Protein AF-A0ABD3VWU7-F1 (afdb_monomer_lite)

InterPro domains:
  IPR018276 DET1- and DDB1-associated protein 1 domain [PF10172] (18-81)
  IPR033575 DET1- and DDB1-associated protein 1-like [PTHR31879] (17-107)

Organism: Sinanodonta woodiana (NCBI:txid1069815)

pLDDT: mean 72.06, std 20.26, range [37.53, 97.38]

Radius of gyration: 34.21 Å; chains: 1; bounding box: 73×76×70 Å

Secondary structure (DSSP, 8-state):
-------------SSSSGGGS----S-GGGGTT--SSSS-TTS-----PPP---S----S-------S-HHHHHHHHHHHHHHHHHH-TTS------------PPPPPPP-----

Sequence (115 aa):
MMQMYSNRHQTLKGVRADFLKELPSYNETNFTRFHADSGNGKTNMKRPAVYISTKDYPEQQIITTEKTNILLRYLHQQWDRKNSCKRDSTRASLESCEGTSPQKMPRLSQEDDNS

Structure (mmCIF, N/CA/C/O backbone):
data_AF-A0ABD3VWU7-F1
#
_entry.id   AF-A0ABD3VWU7-F1
#
loop_
_atom_site.group_PDB
_atom_site.id
_atom_site.type_symbol
_atom_site.label_atom_id
_atom_site.label_alt_id
_atom_site.label_comp_id
_atom_site.label_asym_id
_atom_site.label_entity_id
_atom_site.label_seq_id
_atom_site.pdbx_PDB_ins_code
_atom_site.Cartn_x
_atom_site.Cartn_y
_atom_site.Cartn_z
_atom_site.occupancy
_atom_site.B_iso_or_equiv
_atom_site.auth_seq_id
_atom_site.auth_comp_id
_atom_site.auth_asym_id
_atom_site.auth_atom_id
_atom_site.pdbx_PDB_model_num
ATOM 1 N N . MET A 1 1 ? 20.543 -63.557 -44.041 1.00 44.16 1 MET A N 1
ATOM 2 C CA . MET A 1 1 ? 20.626 -62.083 -43.967 1.00 44.16 1 MET A CA 1
ATOM 3 C C . MET A 1 1 ? 19.380 -61.609 -43.228 1.00 44.16 1 MET A C 1
ATOM 5 O O . MET A 1 1 ? 18.286 -61.803 -43.737 1.00 44.16 1 MET A O 1
ATOM 9 N N . MET A 1 2 ? 19.526 -61.170 -41.976 1.00 40.16 2 MET A N 1
ATOM 10 C CA . MET A 1 2 ? 18.410 -60.901 -41.059 1.00 40.16 2 MET A CA 1
ATOM 11 C C . MET A 1 2 ? 17.957 -59.444 -41.221 1.00 40.16 2 MET A C 1
ATOM 13 O O . MET A 1 2 ? 18.763 -58.534 -41.045 1.00 40.16 2 MET A O 1
ATOM 17 N N . GLN A 1 3 ? 16.699 -59.223 -41.610 1.00 51.16 3 GLN A N 1
ATOM 18 C CA . GLN A 1 3 ? 16.102 -57.887 -41.696 1.00 51.16 3 GLN A CA 1
ATOM 19 C C . GLN A 1 3 ? 15.785 -57.393 -40.279 1.00 51.16 3 GLN A C 1
ATOM 21 O O . GLN A 1 3 ? 14.989 -58.002 -39.569 1.00 51.16 3 GLN A O 1
ATOM 26 N N . MET A 1 4 ? 16.422 -56.300 -39.860 1.00 58.00 4 MET A N 1
ATOM 27 C CA . MET A 1 4 ? 16.125 -55.634 -38.591 1.00 58.00 4 MET A CA 1
ATOM 28 C C . MET A 1 4 ? 14.988 -54.632 -38.809 1.00 58.00 4 MET A C 1
ATOM 30 O O . MET A 1 4 ? 15.145 -53.656 -39.543 1.00 58.00 4 MET A O 1
ATOM 34 N N . TYR A 1 5 ? 13.848 -54.864 -38.162 1.00 49.62 5 TYR A N 1
ATOM 35 C CA . TYR A 1 5 ? 12.754 -53.899 -38.097 1.00 49.62 5 TYR A CA 1
ATOM 36 C C . TYR A 1 5 ? 13.164 -52.708 -37.223 1.00 49.62 5 TYR A C 1
ATOM 38 O O . TYR A 1 5 ? 13.463 -52.855 -36.038 1.00 49.62 5 TYR A O 1
ATOM 46 N N . SER A 1 6 ? 13.174 -51.515 -37.817 1.00 59.72 6 SER A N 1
ATOM 47 C CA . SER A 1 6 ? 13.356 -50.245 -37.114 1.00 59.72 6 SER A CA 1
ATOM 48 C C . SER A 1 6 ? 12.014 -49.796 -36.528 1.00 59.72 6 SER A C 1
ATOM 50 O O . SER A 1 6 ? 11.127 -49.340 -37.252 1.00 59.72 6 SER A O 1
ATOM 52 N N . ASN A 1 7 ? 11.851 -49.941 -35.211 1.00 50.44 7 ASN A N 1
ATOM 53 C CA . ASN A 1 7 ? 10.712 -49.390 -34.480 1.00 50.44 7 ASN A CA 1
ATOM 54 C C . ASN A 1 7 ? 10.927 -47.889 -34.255 1.00 50.44 7 ASN A C 1
ATOM 56 O O . ASN A 1 7 ? 11.726 -47.463 -33.422 1.00 50.44 7 ASN A O 1
ATOM 60 N N . ARG A 1 8 ? 10.193 -47.076 -35.019 1.00 57.94 8 ARG A N 1
ATOM 61 C CA . ARG A 1 8 ? 10.098 -45.626 -34.829 1.00 57.94 8 ARG A CA 1
ATOM 62 C C . ARG A 1 8 ? 9.417 -45.357 -33.483 1.00 57.94 8 ARG A C 1
ATOM 64 O O . ARG A 1 8 ? 8.235 -45.648 -33.325 1.00 57.94 8 ARG A O 1
ATOM 71 N N . HIS A 1 9 ? 10.137 -44.768 -32.532 1.00 49.59 9 HIS A N 1
ATOM 72 C CA . HIS A 1 9 ? 9.541 -44.212 -31.319 1.00 49.59 9 HIS A CA 1
ATOM 73 C C . HIS A 1 9 ? 8.550 -43.099 -31.702 1.00 49.59 9 HIS A C 1
ATOM 75 O O . HIS A 1 9 ? 8.956 -41.988 -32.050 1.00 49.59 9 HIS A O 1
ATOM 81 N N . GLN A 1 10 ? 7.246 -43.380 -31.643 1.00 54.31 10 GLN A N 1
ATOM 82 C CA . GLN A 1 10 ? 6.233 -42.329 -31.598 1.00 54.31 10 GLN A CA 1
ATOM 83 C C . GLN A 1 10 ? 6.361 -41.630 -30.244 1.00 54.31 10 GLN A C 1
ATOM 85 O O . GLN A 1 10 ? 5.920 -42.130 -29.214 1.00 54.31 10 GLN A O 1
ATOM 90 N N . THR A 1 11 ? 7.026 -40.480 -30.235 1.00 57.81 11 THR A N 1
ATOM 91 C CA . THR A 1 11 ? 7.017 -39.592 -29.074 1.00 57.81 11 THR A CA 1
ATOM 92 C C . THR A 1 11 ? 5.709 -38.798 -29.094 1.00 57.81 11 THR A C 1
ATOM 94 O O . THR A 1 11 ? 5.443 -38.059 -30.040 1.00 57.81 11 THR A O 1
ATOM 97 N N . LEU A 1 12 ? 4.876 -38.956 -28.056 1.00 54.50 12 LEU A N 1
ATOM 98 C CA . LEU A 1 12 ? 3.732 -38.080 -27.775 1.00 54.50 12 LEU A CA 1
ATOM 99 C C . LEU A 1 12 ? 4.262 -36.657 -27.507 1.00 54.50 12 LEU A C 1
ATOM 101 O O . LEU A 1 12 ? 4.632 -36.325 -26.383 1.00 54.50 12 LEU A O 1
ATOM 105 N N . LYS A 1 13 ? 4.336 -35.817 -28.543 1.00 58.91 13 LYS A N 1
ATOM 106 C CA . LYS A 1 13 ? 4.850 -34.435 -28.469 1.00 58.91 13 LYS A CA 1
ATOM 107 C C . LYS A 1 13 ? 3.780 -33.349 -28.656 1.00 58.91 13 LYS A C 1
ATOM 109 O O . LYS A 1 13 ? 4.126 -32.240 -29.034 1.00 58.91 13 LYS A O 1
ATOM 114 N N . GLY A 1 14 ? 2.497 -33.635 -28.427 1.00 59.22 14 GLY A N 1
ATOM 115 C CA . GLY A 1 14 ? 1.438 -32.778 -28.988 1.00 59.22 14 GLY A CA 1
ATOM 116 C C . GLY A 1 14 ? 0.290 -32.333 -28.088 1.00 59.22 14 GLY A C 1
ATOM 117 O O . GLY A 1 14 ? -0.707 -31.902 -28.639 1.00 59.22 14 GLY A O 1
ATOM 118 N N . VAL A 1 15 ? 0.353 -32.469 -26.755 1.00 62.53 15 VAL A N 1
ATOM 119 C CA . VAL A 1 15 ? -0.799 -32.058 -25.908 1.00 62.53 15 VAL A CA 1
ATOM 120 C C . VAL A 1 15 ? -0.424 -31.315 -24.622 1.00 62.53 15 VAL A C 1
ATOM 122 O O . VAL A 1 15 ? -1.208 -30.517 -24.126 1.00 62.53 15 VAL A O 1
ATOM 125 N N . ARG A 1 16 ? 0.778 -31.523 -24.062 1.00 58.94 16 ARG A N 1
ATOM 126 C CA . ARG A 1 16 ? 1.167 -30.883 -22.784 1.00 58.94 16 ARG A CA 1
ATOM 127 C C . ARG A 1 16 ? 1.755 -29.476 -22.921 1.00 58.94 16 ARG A C 1
ATOM 129 O O . ARG A 1 16 ? 1.778 -28.750 -21.937 1.00 58.94 16 ARG A O 1
ATOM 136 N N . ALA A 1 17 ? 2.269 -29.107 -24.094 1.00 71.62 17 ALA A N 1
ATOM 137 C CA . ALA A 1 17 ? 3.031 -27.867 -24.262 1.00 71.62 17 ALA A CA 1
ATOM 138 C C . ALA A 1 17 ? 2.184 -26.682 -24.753 1.00 71.62 17 ALA A C 1
ATOM 140 O O . ALA A 1 17 ? 2.593 -25.540 -24.571 1.00 71.62 17 ALA A O 1
ATOM 141 N N . ASP A 1 18 ? 1.000 -26.928 -25.323 1.00 79.81 18 ASP A N 1
ATOM 142 C CA . ASP A 1 18 ? 0.134 -25.864 -25.844 1.00 79.81 18 ASP A CA 1
ATOM 143 C C . ASP A 1 18 ? -0.360 -24.895 -24.769 1.00 79.81 18 ASP A C 1
ATOM 145 O O . ASP A 1 18 ? -0.563 -23.722 -25.053 1.00 79.81 18 ASP A O 1
ATOM 149 N N . PHE A 1 19 ? -0.499 -25.356 -23.527 1.00 84.25 19 PHE A N 1
ATOM 150 C CA . PHE A 1 19 ? -0.844 -24.495 -22.397 1.00 84.25 19 PHE A CA 1
ATOM 151 C C . PHE A 1 19 ? 0.281 -23.505 -22.029 1.00 84.25 19 PHE A C 1
ATOM 153 O O . PHE A 1 19 ? 0.023 -22.472 -21.423 1.00 84.25 19 PHE A O 1
ATOM 160 N N . LEU A 1 20 ? 1.534 -23.791 -22.400 1.00 85.19 20 LEU A N 1
ATOM 161 C CA . LEU A 1 20 ? 2.701 -22.984 -22.021 1.00 85.19 20 LEU A CA 1
ATOM 162 C C . LEU A 1 20 ? 3.087 -21.928 -23.070 1.00 85.19 20 LEU A C 1
ATOM 164 O O . LEU A 1 20 ? 4.065 -21.211 -22.870 1.00 85.19 20 LEU A O 1
ATOM 168 N N . LYS A 1 21 ? 2.359 -21.833 -24.189 1.00 83.50 21 LYS A N 1
ATOM 169 C CA . LYS A 1 21 ? 2.729 -20.963 -25.319 1.00 83.50 21 LYS A CA 1
ATOM 170 C C . LYS A 1 21 ? 2.300 -19.498 -25.163 1.00 83.50 21 LYS A C 1
ATOM 172 O O . LYS A 1 21 ? 2.821 -18.644 -25.868 1.00 83.50 21 LYS A O 1
ATOM 177 N N . GLU A 1 22 ? 1.395 -19.203 -24.230 1.00 86.44 22 GLU A N 1
ATOM 178 C CA . GLU A 1 22 ? 0.785 -17.874 -24.037 1.00 86.44 22 GLU A CA 1
ATOM 179 C C . GLU A 1 22 ? 1.001 -17.354 -22.608 1.00 86.44 22 GLU A C 1
ATOM 181 O O . GLU A 1 22 ? 0.073 -16.925 -21.922 1.00 86.44 22 GLU A O 1
ATOM 186 N N . LEU A 1 23 ? 2.244 -17.410 -22.119 1.00 90.19 23 LEU A N 1
ATOM 187 C CA . LEU A 1 23 ? 2.573 -16.793 -20.834 1.00 90.19 23 LEU A CA 1
ATOM 188 C C . LEU A 1 23 ? 2.557 -15.256 -20.952 1.00 90.19 23 LEU A C 1
ATOM 190 O O . LEU A 1 23 ? 3.036 -14.722 -21.956 1.00 90.19 23 LEU A O 1
ATOM 194 N N . PRO A 1 24 ? 2.057 -14.525 -19.937 1.00 93.31 24 PRO A N 1
ATOM 195 C CA . PRO A 1 24 ? 2.024 -13.068 -19.968 1.00 93.31 24 PRO A CA 1
ATOM 196 C C . PRO A 1 24 ? 3.409 -12.453 -20.181 1.00 93.31 24 PRO A C 1
ATOM 198 O O . PRO A 1 24 ? 4.367 -12.774 -19.475 1.00 93.31 24 PRO A O 1
ATOM 201 N N . SER A 1 25 ? 3.485 -11.503 -21.111 1.00 92.81 25 SER A N 1
ATOM 202 C CA . SER A 1 25 ? 4.663 -10.675 -21.346 1.00 92.81 25 SER A CA 1
ATOM 203 C C . SER A 1 25 ? 4.276 -9.208 -21.211 1.00 92.81 25 SER A C 1
ATOM 205 O O . SER A 1 25 ? 3.531 -8.677 -22.029 1.00 92.81 25 SER A O 1
ATOM 207 N N . TYR A 1 26 ? 4.776 -8.542 -20.167 1.00 93.81 26 TYR A N 1
ATOM 208 C CA . TYR A 1 26 ? 4.576 -7.097 -19.997 1.00 93.81 26 TYR A CA 1
ATOM 209 C C . TYR A 1 26 ? 5.356 -6.284 -21.040 1.00 93.81 26 TYR A C 1
ATOM 211 O O . TYR A 1 26 ? 4.941 -5.193 -21.416 1.00 93.81 26 TYR A O 1
ATOM 219 N N . ASN A 1 27 ? 6.504 -6.806 -21.482 1.00 94.25 27 ASN A N 1
ATOM 220 C CA . ASN A 1 27 ? 7.339 -6.225 -22.525 1.00 94.25 27 ASN A CA 1
ATOM 221 C C . ASN A 1 27 ? 8.182 -7.338 -23.159 1.00 94.25 27 ASN A C 1
ATOM 223 O O . ASN A 1 27 ? 9.034 -7.936 -22.496 1.00 94.25 27 ASN A O 1
ATOM 227 N N . GLU A 1 28 ? 7.963 -7.575 -24.452 1.00 91.75 28 GLU A N 1
ATOM 228 C CA . GLU A 1 28 ? 8.624 -8.624 -25.235 1.00 91.75 28 GLU A CA 1
ATOM 229 C C . GLU A 1 28 ? 10.149 -8.500 -25.225 1.00 91.75 28 GLU A C 1
ATOM 231 O O . GLU A 1 28 ? 10.850 -9.503 -25.303 1.00 91.75 28 GLU A O 1
ATOM 236 N N . THR A 1 29 ? 10.686 -7.290 -25.059 1.00 94.56 29 THR A N 1
ATOM 237 C CA . THR A 1 29 ? 12.132 -7.047 -25.115 1.00 94.56 29 THR A CA 1
ATOM 238 C C . THR A 1 29 ? 12.882 -7.433 -23.836 1.00 94.56 29 THR A C 1
ATOM 240 O O . THR A 1 29 ? 14.089 -7.669 -23.920 1.00 94.56 29 THR A O 1
ATOM 243 N N . ASN A 1 30 ? 12.203 -7.564 -22.684 1.00 92.06 30 ASN A N 1
ATOM 244 C CA . ASN A 1 30 ? 12.817 -7.712 -21.351 1.00 92.06 30 ASN A CA 1
ATOM 245 C C . ASN A 1 30 ? 13.891 -8.811 -21.260 1.00 92.06 30 ASN A C 1
ATOM 247 O O . ASN A 1 30 ? 14.890 -8.638 -20.563 1.00 92.06 30 ASN A O 1
ATOM 251 N N . PHE A 1 31 ? 13.703 -9.925 -21.973 1.00 89.31 31 PHE A N 1
ATOM 252 C CA . PHE A 1 31 ? 14.595 -11.091 -21.914 1.00 89.31 31 PHE A CA 1
ATOM 253 C C . PHE A 1 31 ? 15.283 -11.418 -23.246 1.00 89.31 31 PHE A C 1
ATOM 255 O O . PHE A 1 31 ? 16.117 -12.316 -23.295 1.00 89.31 31 PHE A O 1
ATOM 262 N N . THR A 1 32 ? 15.002 -10.669 -24.317 1.00 90.94 32 THR A N 1
ATOM 263 C CA . THR A 1 32 ? 15.538 -10.944 -25.671 1.00 90.94 32 THR A CA 1
ATOM 264 C C . THR A 1 32 ? 17.061 -10.878 -25.762 1.00 90.94 32 THR A C 1
ATOM 266 O O . THR A 1 32 ? 17.661 -11.547 -26.596 1.00 90.94 32 THR A O 1
ATOM 269 N N . ARG A 1 33 ? 17.695 -10.074 -24.901 1.00 87.12 33 ARG A N 1
ATOM 270 C CA . ARG A 1 33 ? 19.151 -9.852 -24.867 1.00 87.12 33 ARG A CA 1
ATOM 271 C C . ARG A 1 33 ? 19.849 -10.565 -23.709 1.00 87.12 33 ARG A C 1
ATOM 273 O O . ARG A 1 33 ? 21.028 -10.315 -23.456 1.00 87.12 33 ARG A O 1
ATOM 280 N N . PHE A 1 34 ? 19.120 -11.377 -22.948 1.00 84.00 34 PHE A N 1
ATOM 281 C CA . PHE A 1 34 ? 19.706 -12.117 -21.842 1.00 84.00 34 PHE A CA 1
ATOM 282 C C . PHE A 1 34 ? 20.541 -13.281 -22.392 1.00 84.00 34 PHE A C 1
ATOM 284 O O . PHE A 1 34 ? 20.023 -14.157 -23.078 1.00 84.00 34 PHE A O 1
ATOM 291 N N . HIS A 1 35 ? 21.836 -13.293 -22.079 1.00 80.94 35 HIS A N 1
ATOM 292 C CA . HIS A 1 35 ? 22.761 -14.359 -22.453 1.00 80.94 35 HIS A CA 1
ATOM 293 C C . HIS A 1 35 ? 23.365 -14.953 -21.182 1.00 80.94 35 HIS A C 1
ATOM 295 O O . HIS A 1 35 ? 24.148 -14.284 -20.511 1.00 80.94 35 HIS A O 1
ATOM 301 N N . ALA A 1 36 ? 23.017 -16.201 -20.863 1.00 69.69 36 ALA A N 1
ATOM 302 C CA . ALA A 1 36 ? 23.556 -16.896 -19.692 1.00 69.69 36 ALA A CA 1
ATOM 303 C C . ALA A 1 36 ? 25.076 -17.141 -19.798 1.00 69.69 36 ALA A C 1
ATOM 305 O O . ALA A 1 36 ? 25.768 -17.136 -18.783 1.00 69.69 36 ALA A O 1
ATOM 306 N N . ASP A 1 37 ? 25.591 -17.281 -21.026 1.00 65.38 37 ASP A N 1
ATOM 307 C CA . ASP A 1 37 ? 26.979 -17.682 -21.298 1.00 65.38 37 ASP A CA 1
ATOM 308 C C . ASP A 1 37 ? 27.899 -16.520 -21.719 1.00 65.38 37 ASP A C 1
ATOM 310 O O . ASP A 1 37 ? 29.106 -16.706 -21.900 1.00 65.38 37 ASP A O 1
ATOM 314 N N . SER A 1 38 ? 27.368 -15.297 -21.853 1.00 59.34 38 SER A N 1
ATOM 315 C CA . SER A 1 38 ? 28.177 -14.113 -22.175 1.00 59.34 38 SER A CA 1
ATOM 316 C C . SER A 1 38 ? 28.948 -13.633 -20.947 1.00 59.34 38 SER A C 1
ATOM 318 O O . SER A 1 38 ? 28.534 -12.715 -20.247 1.00 59.34 38 SER A O 1
ATOM 320 N N . GLY A 1 39 ? 30.119 -14.226 -20.729 1.00 57.75 39 GLY A N 1
ATOM 321 C CA . GLY A 1 39 ? 31.199 -13.593 -19.978 1.00 57.75 39 GLY A CA 1
ATOM 322 C C . GLY A 1 39 ? 31.152 -13.788 -18.463 1.00 57.75 39 GLY A C 1
ATOM 323 O O . GLY A 1 39 ? 30.798 -12.888 -17.709 1.00 57.75 39 GLY A O 1
ATOM 324 N N . ASN A 1 40 ? 31.729 -14.916 -18.050 1.00 53.41 40 ASN A N 1
ATOM 325 C CA . ASN A 1 40 ? 32.446 -15.127 -16.792 1.00 53.41 40 ASN A CA 1
ATOM 326 C C . ASN A 1 40 ? 31.624 -15.515 -15.551 1.00 53.41 40 ASN A C 1
ATOM 328 O O . ASN A 1 40 ? 31.163 -14.670 -14.786 1.00 53.41 40 ASN A O 1
ATOM 332 N N . GLY A 1 41 ? 31.780 -16.788 -15.165 1.00 55.38 41 GLY A N 1
ATOM 333 C CA . GLY A 1 41 ? 31.815 -17.269 -13.772 1.00 55.38 41 GLY A CA 1
ATOM 334 C C . GLY A 1 41 ? 32.936 -16.652 -12.908 1.00 55.38 41 GLY A C 1
ATOM 335 O O . GLY A 1 41 ? 33.583 -17.337 -12.123 1.00 55.38 41 GLY A O 1
ATOM 336 N N . LYS A 1 42 ? 33.196 -15.351 -13.075 1.00 54.28 42 LYS A N 1
ATOM 337 C CA . LYS A 1 42 ? 34.046 -14.479 -12.251 1.00 54.28 42 LYS A CA 1
ATOM 338 C C . LYS A 1 42 ? 33.436 -13.082 -12.087 1.00 54.28 42 LYS A C 1
ATOM 340 O O . LYS A 1 42 ? 34.101 -12.185 -11.570 1.00 54.28 42 LYS A O 1
ATOM 345 N N . THR A 1 43 ? 32.181 -12.858 -12.486 1.00 55.34 43 THR A N 1
ATOM 346 C CA . THR A 1 43 ? 31.440 -11.722 -11.946 1.00 55.34 43 THR A CA 1
ATOM 347 C C . THR A 1 43 ? 31.139 -12.087 -10.504 1.00 55.34 43 THR A C 1
ATOM 349 O O . THR A 1 43 ? 30.234 -12.871 -10.225 1.00 55.34 43 THR A O 1
ATOM 352 N N . ASN A 1 44 ? 31.957 -11.574 -9.586 1.00 54.31 44 ASN A N 1
ATOM 353 C CA . ASN A 1 44 ? 31.546 -11.318 -8.215 1.00 54.31 44 ASN A CA 1
ATOM 354 C C . ASN A 1 44 ? 30.032 -11.078 -8.233 1.00 54.31 44 ASN A C 1
ATOM 356 O O . ASN A 1 44 ? 29.577 -10.180 -8.949 1.00 54.31 44 ASN A O 1
ATOM 360 N N . MET A 1 45 ? 29.282 -11.946 -7.556 1.00 57.25 45 MET A N 1
ATOM 361 C CA . MET A 1 45 ? 27.887 -11.748 -7.196 1.00 57.25 45 MET A CA 1
ATOM 362 C C . MET A 1 45 ? 27.853 -10.467 -6.363 1.00 57.25 45 MET A C 1
ATOM 364 O O . MET A 1 45 ? 27.791 -10.503 -5.135 1.00 57.25 45 MET A O 1
ATOM 368 N N . LYS A 1 46 ? 28.040 -9.322 -7.028 1.00 65.00 46 LYS A N 1
ATOM 369 C CA . LYS A 1 46 ? 28.085 -8.012 -6.416 1.00 65.00 46 LYS A CA 1
ATOM 370 C C . LYS A 1 46 ? 26.670 -7.839 -5.941 1.00 65.00 46 LYS A C 1
ATOM 372 O O . LYS A 1 46 ? 25.766 -7.609 -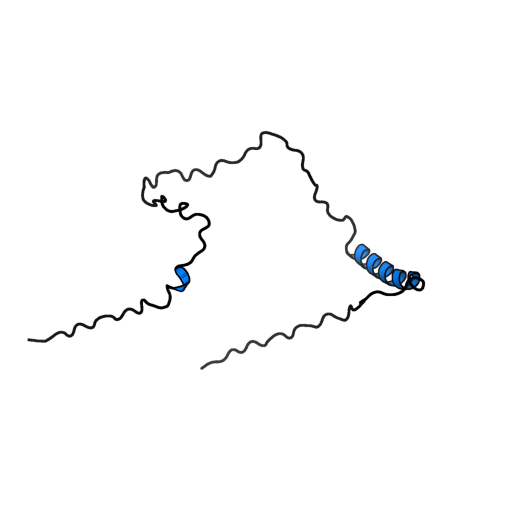6.742 1.00 65.00 46 LYS A O 1
ATOM 377 N N . ARG A 1 47 ? 26.491 -8.080 -4.645 1.00 76.94 47 ARG A N 1
ATOM 378 C CA . ARG A 1 47 ? 25.244 -7.837 -3.939 1.00 76.94 47 ARG A CA 1
ATOM 379 C C . ARG A 1 47 ? 24.706 -6.501 -4.457 1.00 76.94 47 ARG A C 1
ATOM 381 O O . ARG A 1 47 ? 25.514 -5.570 -4.573 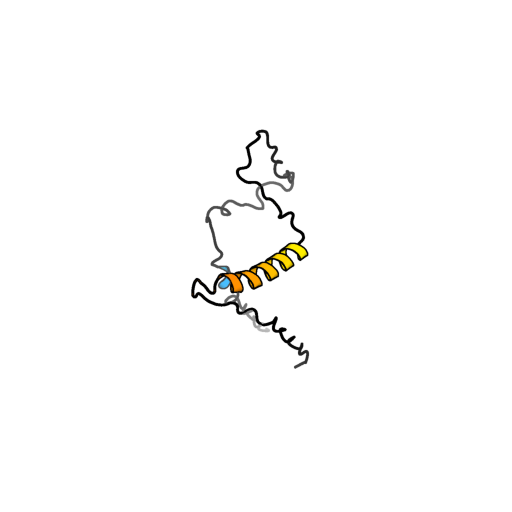1.00 76.94 47 ARG A O 1
ATOM 388 N N . PRO A 1 48 ? 23.417 -6.419 -4.835 1.00 85.88 48 PRO A N 1
ATOM 389 C CA . PRO A 1 48 ? 22.822 -5.159 -5.246 1.00 85.88 48 PRO A CA 1
ATOM 390 C C . PRO A 1 48 ? 23.250 -4.053 -4.287 1.00 85.88 48 PRO A C 1
ATOM 392 O O . PRO A 1 48 ? 23.350 -4.286 -3.078 1.00 85.88 48 PRO A O 1
ATOM 395 N N . ALA A 1 49 ? 23.576 -2.884 -4.835 1.00 88.69 49 ALA A N 1
ATOM 396 C CA . ALA A 1 49 ? 24.006 -1.764 -4.015 1.00 88.69 49 ALA A CA 1
ATOM 397 C C . ALA A 1 49 ? 22.952 -1.493 -2.932 1.00 88.69 49 ALA A C 1
ATOM 399 O O . ALA A 1 49 ? 21.751 -1.483 -3.208 1.00 88.69 49 ALA A O 1
ATOM 400 N N . VAL A 1 50 ? 23.408 -1.304 -1.696 1.00 93.94 50 VAL A N 1
ATOM 401 C CA . VAL A 1 50 ? 22.519 -0.995 -0.576 1.00 93.94 50 VAL A CA 1
ATOM 402 C C . VAL A 1 50 ? 22.008 0.431 -0.757 1.00 93.94 50 VAL A C 1
ATOM 404 O O . VAL A 1 50 ? 22.800 1.350 -0.966 1.00 93.94 50 VAL A O 1
ATOM 407 N N . TYR A 1 51 ? 20.692 0.620 -0.680 1.00 95.19 51 TYR A N 1
ATOM 408 C CA . TYR A 1 51 ? 20.105 1.954 -0.662 1.00 95.19 51 TYR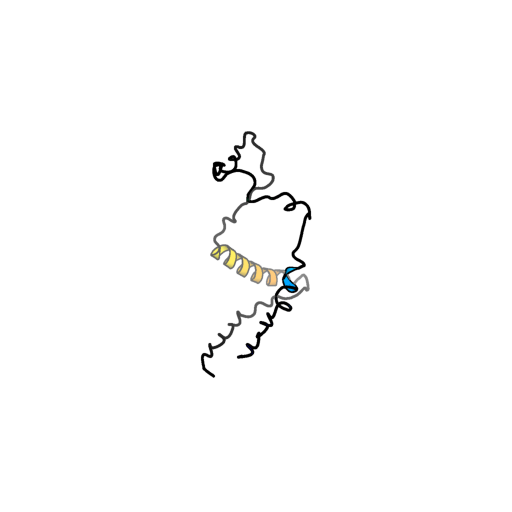 A CA 1
ATOM 409 C C . TYR A 1 51 ? 20.431 2.641 0.668 1.00 95.19 51 TYR A C 1
ATOM 411 O O . TYR A 1 51 ? 20.098 2.128 1.735 1.00 95.19 51 TYR A O 1
ATOM 419 N N . ILE A 1 52 ? 21.082 3.802 0.593 1.00 94.62 52 ILE A N 1
ATOM 420 C CA . ILE A 1 52 ? 21.362 4.671 1.738 1.00 94.62 52 ILE A CA 1
ATOM 421 C C . ILE A 1 52 ? 20.563 5.953 1.515 1.00 94.62 52 ILE A C 1
ATOM 423 O O . ILE A 1 52 ? 20.859 6.708 0.586 1.00 94.62 52 ILE A O 1
ATOM 427 N N . SER A 1 53 ? 19.545 6.194 2.344 1.00 94.38 53 SER A N 1
ATOM 428 C CA . SER A 1 53 ? 18.804 7.456 2.290 1.00 94.38 53 SER A CA 1
ATOM 429 C C . SER A 1 53 ? 19.688 8.594 2.801 1.00 94.38 53 SER A C 1
ATOM 431 O O . SER A 1 53 ? 20.257 8.499 3.885 1.00 94.38 53 SER A O 1
ATOM 433 N N . THR A 1 54 ? 19.820 9.662 2.016 1.00 96.81 54 THR A N 1
ATOM 434 C CA . THR A 1 54 ? 20.596 10.868 2.369 1.00 96.81 54 THR A CA 1
ATOM 435 C C . THR A 1 54 ? 19.718 12.091 2.607 1.00 96.81 54 THR A C 1
ATOM 437 O O . THR A 1 54 ? 20.229 13.167 2.909 1.00 96.81 54 THR A O 1
ATOM 440 N N . LYS A 1 55 ? 18.403 11.946 2.426 1.00 95.88 55 LYS A N 1
ATOM 441 C CA . LYS A 1 55 ? 17.420 13.017 2.550 1.00 95.88 55 LYS A CA 1
ATOM 442 C C . LYS A 1 55 ? 16.254 12.527 3.386 1.00 95.88 55 LYS A C 1
ATOM 444 O O . LYS A 1 55 ? 15.747 11.431 3.150 1.00 95.88 55 LYS A O 1
ATOM 449 N N . ASP A 1 56 ? 15.811 13.379 4.295 1.00 92.38 56 ASP A N 1
ATOM 450 C CA . ASP A 1 56 ? 14.601 13.142 5.063 1.00 92.38 56 ASP A CA 1
ATOM 451 C C . ASP A 1 56 ? 13.397 13.676 4.287 1.00 92.38 56 ASP A C 1
ATOM 453 O O . ASP A 1 56 ? 13.369 14.832 3.857 1.00 92.38 56 ASP A O 1
ATOM 457 N N . TYR A 1 57 ? 12.401 12.815 4.101 1.00 94.88 57 TYR A N 1
ATOM 458 C CA . TYR A 1 57 ? 11.108 13.169 3.533 1.00 94.88 57 TYR A CA 1
ATOM 459 C C . TYR A 1 57 ? 10.041 12.960 4.612 1.00 94.88 57 TYR A C 1
ATOM 461 O O . TYR A 1 57 ? 10.054 11.917 5.265 1.00 94.88 57 TYR A O 1
ATOM 469 N N . PRO A 1 58 ? 9.136 13.928 4.844 1.00 94.62 58 PRO A N 1
ATOM 470 C CA . PRO A 1 58 ? 8.079 13.755 5.829 1.00 94.62 58 PRO A CA 1
ATOM 471 C C . PRO A 1 58 ? 7.061 12.716 5.350 1.00 94.62 58 PRO A C 1
ATOM 473 O O . PRO A 1 58 ? 6.640 12.735 4.192 1.00 94.62 58 PRO A O 1
ATOM 476 N N . GLU A 1 59 ? 6.629 11.845 6.260 1.00 94.31 59 GLU A N 1
ATOM 477 C CA . GLU A 1 59 ? 5.577 10.869 5.980 1.00 94.31 59 GLU A CA 1
ATOM 478 C C . GLU A 1 59 ? 4.218 11.560 5.846 1.00 94.31 59 GLU A C 1
ATOM 480 O O . GLU A 1 59 ? 3.846 12.409 6.660 1.00 94.31 59 GLU A O 1
ATOM 485 N N . GLN A 1 60 ? 3.440 11.172 4.836 1.00 96.25 60 GLN A N 1
ATOM 486 C CA . GLN A 1 60 ? 2.111 11.746 4.615 1.00 96.25 60 GLN A CA 1
ATOM 487 C C . GLN A 1 60 ? 1.084 11.259 5.651 1.00 96.25 60 GLN A C 1
ATOM 489 O O . GLN A 1 60 ? 0.137 11.977 5.974 1.00 96.25 60 GLN A O 1
ATOM 494 N N . GLN A 1 61 ? 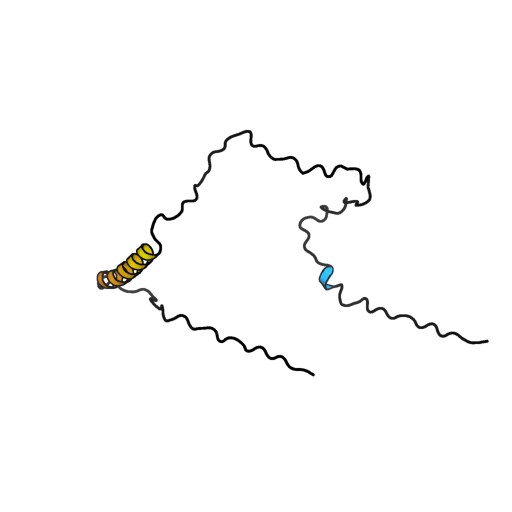1.232 10.029 6.148 1.00 96.88 61 GLN A N 1
ATOM 495 C CA . GLN A 1 61 ? 0.288 9.386 7.064 1.00 96.88 61 GLN A CA 1
ATOM 496 C C . GLN A 1 61 ? 1.025 8.513 8.080 1.00 96.88 61 GLN A C 1
ATOM 498 O O . GLN A 1 61 ? 2.071 7.944 7.782 1.00 96.88 61 GLN A O 1
ATOM 503 N N . ILE A 1 62 ? 0.446 8.372 9.276 1.00 95.56 62 ILE A N 1
ATOM 504 C CA . ILE A 1 62 ? 0.997 7.552 10.360 1.00 95.56 62 ILE A CA 1
ATOM 505 C C . ILE A 1 62 ? 0.023 6.416 10.664 1.00 95.56 62 ILE A C 1
ATOM 507 O O . ILE A 1 62 ? -1.125 6.649 11.051 1.00 95.56 62 ILE A O 1
ATOM 511 N N . ILE A 1 63 ? 0.492 5.176 10.528 1.00 96.44 63 ILE A N 1
ATOM 512 C CA . ILE A 1 63 ? -0.278 3.994 10.923 1.00 96.44 63 ILE A CA 1
ATOM 513 C C . ILE A 1 63 ? -0.351 3.961 12.452 1.00 96.44 63 ILE A C 1
ATOM 515 O O . ILE A 1 63 ? 0.666 3.835 13.132 1.00 96.44 63 ILE A O 1
ATOM 519 N N . THR A 1 64 ? -1.565 4.071 12.990 1.00 97.12 64 THR A N 1
ATOM 520 C CA . THR A 1 64 ? -1.821 4.050 14.436 1.00 97.12 64 THR A CA 1
ATOM 521 C C . THR A 1 64 ? -2.643 2.822 14.799 1.00 97.12 64 THR A C 1
ATOM 523 O O . THR A 1 64 ? -3.610 2.490 14.116 1.00 97.12 64 THR A O 1
ATOM 526 N N . THR A 1 65 ? -2.282 2.151 15.890 1.00 97.00 65 THR A N 1
ATOM 527 C CA . THR A 1 65 ? -3.086 1.066 16.455 1.00 97.00 65 THR A CA 1
ATOM 528 C C . THR A 1 65 ? -4.103 1.612 17.450 1.00 97.00 65 THR A C 1
ATOM 530 O O . THR A 1 65 ? -3.845 2.567 18.189 1.00 97.00 65 THR A O 1
ATOM 533 N N . GLU A 1 66 ? -5.290 1.010 17.479 1.00 96.06 66 GLU A N 1
ATOM 534 C CA . GLU A 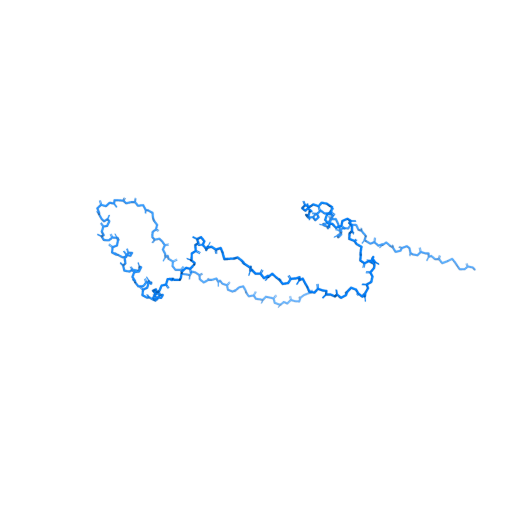1 66 ? -6.277 1.347 18.498 1.00 96.06 66 GLU A CA 1
ATOM 535 C C . GLU A 1 66 ? -5.747 0.951 19.884 1.00 96.06 66 GLU A C 1
ATOM 537 O O . GLU A 1 66 ? -5.290 -0.171 20.093 1.00 96.06 66 GLU A O 1
ATOM 542 N N . LYS A 1 67 ? -5.823 1.877 20.846 1.00 96.19 67 LYS A N 1
ATOM 543 C CA . LYS A 1 67 ? -5.336 1.663 22.220 1.00 96.19 67 LYS A CA 1
ATOM 544 C C . LYS A 1 67 ? -6.319 0.896 23.107 1.00 96.19 67 LYS A C 1
ATOM 546 O O . LYS A 1 67 ? -5.995 0.585 24.251 1.00 96.19 67 LYS A O 1
ATOM 551 N N . THR A 1 68 ? -7.542 0.664 22.641 1.00 95.56 68 THR A N 1
ATOM 552 C CA . THR A 1 68 ? -8.586 0.063 23.469 1.00 95.56 68 THR A CA 1
ATOM 553 C C . THR A 1 68 ? -8.345 -1.432 23.625 1.00 95.56 68 THR A C 1
ATOM 555 O O . THR A 1 68 ? -7.876 -2.130 22.724 1.00 95.56 68 THR A O 1
ATOM 558 N N . ASN A 1 69 ? -8.676 -1.943 24.807 1.00 97.19 69 ASN A N 1
ATOM 559 C CA . ASN A 1 69 ? -8.647 -3.374 25.036 1.00 97.19 69 ASN A CA 1
ATOM 560 C C . ASN A 1 69 ? -9.748 -4.039 24.197 1.00 97.19 69 ASN A C 1
ATOM 562 O O . ASN A 1 69 ? -10.905 -3.613 24.234 1.00 97.19 69 ASN A O 1
ATOM 566 N N . ILE A 1 70 ? -9.396 -5.110 23.484 1.00 97.25 70 ILE A N 1
ATOM 567 C CA . ILE A 1 70 ? -10.316 -5.796 22.570 1.00 97.25 70 ILE A CA 1
ATOM 568 C C . ILE A 1 70 ? -11.609 -6.261 23.256 1.00 97.25 70 ILE A C 1
ATOM 570 O O . ILE A 1 70 ? -12.671 -6.205 22.637 1.00 97.25 70 ILE A O 1
ATOM 574 N N . LEU A 1 71 ? -11.544 -6.657 24.533 1.00 97.38 71 LEU A N 1
ATOM 575 C CA . LEU A 1 71 ? -12.711 -7.087 25.300 1.00 97.38 71 LEU A CA 1
ATOM 576 C C . LEU A 1 71 ? -13.619 -5.901 25.634 1.00 97.38 71 LEU A C 1
ATOM 578 O O . LEU A 1 71 ? -14.830 -5.985 25.456 1.00 97.38 71 LEU A O 1
ATOM 582 N N . LEU A 1 72 ? -13.044 -4.778 26.072 1.00 97.00 72 LEU A N 1
ATOM 583 C CA . LEU A 1 72 ? -13.811 -3.570 26.391 1.00 97.00 72 LEU A CA 1
ATOM 584 C C . LEU A 1 72 ? -14.482 -2.986 25.148 1.00 97.00 72 LEU A C 1
ATOM 586 O O . LEU A 1 72 ? -15.659 -2.639 25.199 1.00 97.00 72 LEU A O 1
ATOM 590 N N . ARG A 1 73 ? -13.770 -2.952 24.015 1.00 96.06 73 ARG A N 1
ATOM 591 C CA . ARG A 1 73 ? -14.334 -2.553 22.719 1.00 96.06 73 ARG A CA 1
ATOM 592 C C . ARG A 1 73 ? -15.545 -3.409 22.355 1.00 96.06 73 ARG A C 1
ATOM 594 O O . ARG A 1 73 ? -16.579 -2.871 21.971 1.00 96.06 73 ARG A O 1
ATOM 601 N N . TYR A 1 74 ? -15.433 -4.727 22.525 1.00 96.69 74 TYR A N 1
ATOM 602 C CA . TYR A 1 74 ? -16.533 -5.653 22.262 1.00 96.69 74 TYR A CA 1
ATOM 603 C C . TYR A 1 74 ? -17.741 -5.396 23.177 1.00 96.69 74 TYR A C 1
ATOM 605 O O . TYR A 1 74 ? -18.869 -5.281 22.696 1.00 96.69 74 TYR A O 1
ATOM 613 N N . LEU A 1 75 ? -17.516 -5.255 24.487 1.00 96.69 75 LEU A N 1
ATOM 614 C CA . LEU A 1 75 ? -18.590 -5.016 25.453 1.00 96.69 75 LEU A CA 1
ATOM 615 C C . LEU A 1 75 ? -19.299 -3.677 25.210 1.00 96.69 75 LEU A C 1
ATOM 617 O O . LEU A 1 75 ? -20.530 -3.641 25.202 1.00 96.69 75 LEU A O 1
ATOM 621 N N . HIS A 1 76 ? -18.547 -2.599 24.959 1.00 94.62 76 HIS A N 1
ATOM 622 C CA . HIS A 1 76 ? -19.115 -1.298 24.593 1.00 94.62 76 HIS A CA 1
ATOM 623 C C . HIS A 1 76 ? -19.940 -1.397 23.312 1.00 94.62 76 HIS A C 1
ATOM 625 O O . HIS A 1 76 ? -21.090 -0.972 23.296 1.00 94.62 76 HIS A O 1
ATOM 631 N N . GLN A 1 77 ? -19.423 -2.059 22.275 1.00 94.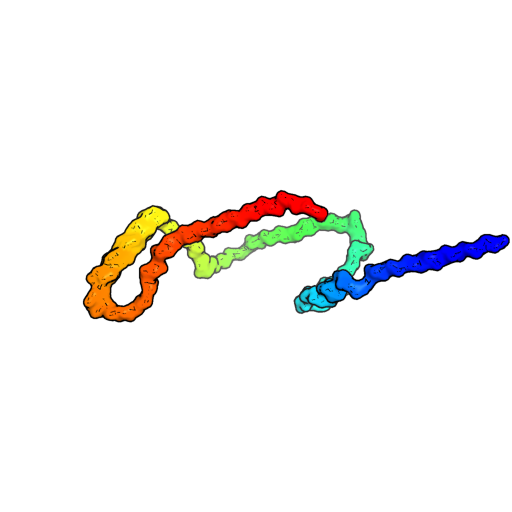56 77 GLN A N 1
ATOM 632 C CA . GLN A 1 77 ? -20.159 -2.256 21.029 1.00 94.56 77 GLN A CA 1
ATOM 633 C C . GLN A 1 77 ? -21.467 -3.032 21.250 1.00 94.56 77 GLN A C 1
ATOM 635 O O . GLN A 1 77 ? -22.504 -2.667 20.697 1.00 94.56 77 GLN A O 1
ATOM 640 N N . GLN A 1 78 ? -21.458 -4.087 22.071 1.00 94.06 78 GLN A N 1
ATOM 641 C CA . GLN A 1 78 ? -22.671 -4.842 22.394 1.00 94.06 78 GLN A CA 1
ATOM 642 C C . GLN A 1 78 ? -23.678 -3.991 23.185 1.00 94.06 78 GLN A C 1
ATOM 644 O O . GLN A 1 78 ? -24.887 -4.070 22.946 1.00 94.06 78 GLN A O 1
ATOM 649 N N . TRP A 1 79 ? -23.189 -3.164 24.110 1.00 92.56 79 TRP A N 1
ATOM 650 C CA . TRP A 1 79 ? -24.009 -2.250 24.898 1.00 92.56 79 TRP A CA 1
ATOM 651 C C . TRP A 1 79 ? -24.636 -1.142 24.041 1.00 92.56 79 TRP A C 1
ATOM 653 O O . TRP A 1 79 ? -25.853 -0.945 24.090 1.00 92.56 79 TRP A O 1
ATOM 663 N N . ASP A 1 80 ? -23.843 -0.477 23.203 1.00 90.94 80 ASP A N 1
ATOM 664 C CA . ASP A 1 80 ? -24.285 0.604 22.321 1.00 90.94 80 ASP A CA 1
ATOM 665 C C . ASP A 1 80 ? -25.265 0.108 21.263 1.00 90.94 80 ASP A C 1
ATOM 667 O O . ASP A 1 80 ? -26.273 0.767 21.005 1.00 90.94 80 ASP A O 1
ATOM 671 N N . ARG A 1 81 ? -25.051 -1.094 20.713 1.00 89.94 81 ARG A N 1
ATOM 672 C CA . ARG A 1 81 ? -26.021 -1.748 19.819 1.00 89.94 81 ARG A CA 1
ATOM 673 C C . ARG A 1 81 ? -27.365 -1.971 20.514 1.00 89.94 81 ARG A C 1
ATOM 675 O O . ARG A 1 81 ? -28.409 -1.645 19.953 1.00 89.94 81 ARG A O 1
ATOM 682 N N . LYS A 1 82 ? -27.353 -2.464 21.758 1.00 87.56 82 LYS A N 1
ATOM 683 C CA . LYS A 1 82 ? -28.576 -2.704 22.545 1.00 87.56 82 LYS A CA 1
ATOM 684 C C . LYS A 1 82 ? -29.311 -1.410 22.908 1.00 87.56 82 LYS A C 1
ATOM 686 O O . LYS A 1 82 ? -30.537 -1.402 22.967 1.00 87.56 82 LYS A O 1
ATOM 691 N N . ASN A 1 83 ? -28.586 -0.321 23.146 1.00 81.19 83 ASN A N 1
ATOM 692 C CA . ASN A 1 83 ? -29.183 0.967 23.503 1.00 81.19 83 ASN A CA 1
ATOM 693 C C . ASN A 1 83 ? -29.559 1.836 22.301 1.00 81.19 83 ASN A C 1
ATOM 695 O O . ASN A 1 83 ? -30.478 2.642 22.420 1.00 81.19 83 ASN A O 1
ATOM 699 N N . SER A 1 84 ? -28.923 1.655 21.143 1.00 68.44 84 SER A N 1
ATOM 700 C CA . SER A 1 84 ? -29.338 2.314 19.897 1.00 68.44 84 SER A CA 1
ATOM 701 C C . SER A 1 84 ? -30.744 1.871 19.496 1.00 68.44 84 SER A C 1
ATOM 703 O O . SER A 1 84 ? -31.570 2.704 19.150 1.00 68.44 84 SER A O 1
ATOM 705 N N . CYS A 1 85 ? -31.076 0.594 19.713 1.00 59.38 85 CYS A N 1
ATOM 706 C CA . CYS A 1 85 ? -32.422 0.061 19.491 1.00 59.38 85 CYS A CA 1
ATOM 707 C C . CYS A 1 85 ? -33.498 0.702 20.399 1.00 59.38 85 CYS A C 1
ATOM 709 O O . CYS A 1 85 ? -34.655 0.818 20.011 1.00 59.38 85 CYS A O 1
ATOM 711 N N . LYS A 1 86 ? -33.123 1.186 21.594 1.00 60.69 86 LYS A N 1
ATOM 712 C CA . LYS A 1 86 ? -34.045 1.889 22.508 1.00 60.69 86 LYS A CA 1
ATOM 713 C C . LYS A 1 86 ? -34.218 3.370 22.173 1.00 60.69 86 LYS A C 1
ATOM 715 O O . LYS A 1 86 ? -35.221 3.964 22.554 1.00 60.69 86 LYS A O 1
ATOM 720 N N . ARG A 1 87 ? -33.230 3.979 21.511 1.00 58.12 87 ARG A N 1
ATOM 721 C CA . ARG A 1 87 ? -33.238 5.406 21.152 1.00 58.12 87 ARG A CA 1
ATOM 722 C C . ARG A 1 87 ? -33.920 5.670 19.805 1.00 58.12 87 ARG A C 1
ATOM 724 O O . ARG A 1 87 ? -34.342 6.795 19.572 1.00 58.12 87 ARG A O 1
ATOM 731 N N . ASP A 1 88 ? -34.046 4.639 18.970 1.00 51.12 88 ASP A N 1
ATOM 732 C CA . ASP A 1 88 ? -34.579 4.714 17.604 1.00 51.12 88 ASP A CA 1
ATOM 733 C C . ASP A 1 88 ? -36.070 4.353 17.481 1.00 51.12 88 ASP A C 1
ATOM 735 O O . ASP A 1 88 ? -36.634 4.359 16.393 1.00 51.12 88 ASP A O 1
ATOM 739 N N . SER A 1 89 ? -36.781 4.130 18.596 1.00 54.19 89 SER A N 1
ATOM 740 C CA . SER A 1 89 ? -38.257 4.056 18.567 1.00 54.19 89 SER A CA 1
ATOM 741 C C . SER A 1 89 ? -38.925 5.372 18.112 1.00 54.19 89 SER A C 1
ATOM 743 O O . SER A 1 89 ? -40.147 5.442 18.040 1.00 54.19 89 SER A O 1
ATOM 745 N N . THR A 1 90 ? -38.144 6.411 17.789 1.00 49.91 90 THR A N 1
ATOM 746 C CA . THR A 1 90 ? -38.604 7.675 17.199 1.00 49.91 90 THR A CA 1
ATOM 747 C C . THR A 1 90 ? -38.144 7.915 15.753 1.00 49.91 90 THR A C 1
ATOM 749 O O . THR A 1 90 ? -38.626 8.872 15.148 1.00 49.91 90 THR A O 1
ATOM 752 N N . ARG A 1 91 ? -37.283 7.081 15.143 1.00 46.03 91 ARG A N 1
ATOM 753 C CA . ARG A 1 91 ? -36.939 7.182 13.709 1.00 46.03 91 ARG A CA 1
ATOM 754 C C . ARG A 1 91 ? -36.917 5.797 13.064 1.00 46.03 91 ARG A C 1
ATOM 756 O O . ARG A 1 91 ? -36.065 4.961 13.294 1.00 46.03 91 ARG A O 1
ATOM 763 N N . ALA A 1 92 ? -37.938 5.558 12.257 1.00 37.53 92 ALA A N 1
ATOM 764 C CA . ALA A 1 92 ? -38.176 4.305 11.574 1.00 37.53 92 ALA A CA 1
ATOM 765 C C . ALA A 1 92 ? -37.014 3.848 10.668 1.00 37.53 92 ALA A C 1
ATOM 767 O O . ALA A 1 92 ? -36.465 4.642 9.908 1.00 37.53 92 ALA A O 1
ATOM 768 N N . SER A 1 93 ? -36.834 2.522 10.658 1.00 42.44 93 SER A N 1
ATOM 769 C CA . SER A 1 93 ? -36.576 1.679 9.484 1.00 42.44 93 SER A CA 1
ATOM 770 C C . SER A 1 93 ? -35.250 1.867 8.743 1.00 42.44 93 SER A C 1
ATOM 772 O O . SER A 1 93 ? -35.145 2.747 7.898 1.00 42.44 93 SER A O 1
ATOM 774 N N . LEU A 1 94 ? -34.317 0.924 8.930 1.00 40.84 94 LEU A N 1
ATOM 775 C CA . LEU A 1 94 ? -33.675 0.197 7.821 1.00 40.84 94 LEU A CA 1
ATOM 776 C C . LEU A 1 94 ? -32.820 -0.978 8.337 1.00 40.84 94 LEU A C 1
ATOM 778 O O . LEU A 1 94 ? -31.837 -0.794 9.044 1.00 40.84 94 LEU A O 1
ATOM 782 N N . GLU A 1 95 ? -33.260 -2.172 7.937 1.00 42.06 95 GLU A N 1
ATOM 783 C CA . GLU A 1 95 ? -32.484 -3.370 7.591 1.00 42.06 95 GLU A CA 1
ATOM 784 C C . GLU A 1 95 ? -31.498 -4.009 8.603 1.00 42.06 95 GLU A C 1
ATOM 786 O O . GLU A 1 95 ? -30.432 -3.495 8.929 1.00 42.06 95 GLU A O 1
ATOM 791 N N . SER A 1 96 ? -31.810 -5.268 8.937 1.00 44.28 96 SER A N 1
ATOM 792 C CA . SER A 1 96 ? -30.869 -6.373 9.183 1.00 44.28 96 SER A CA 1
ATOM 793 C C . SER A 1 96 ? -29.894 -6.277 10.361 1.00 44.28 96 SER A C 1
ATOM 795 O O . SER A 1 96 ? -28.680 -6.132 10.228 1.00 44.28 96 SER A O 1
ATOM 797 N N . CYS A 1 97 ? -30.420 -6.542 11.555 1.00 42.59 97 CYS A N 1
ATOM 798 C CA . CYS A 1 97 ? -29.651 -7.070 12.679 1.00 42.59 97 CYS A CA 1
ATOM 799 C C . CYS A 1 97 ? -29.755 -8.606 12.743 1.00 42.59 97 CYS A C 1
ATOM 801 O O . CYS A 1 97 ? -30.148 -9.173 13.760 1.00 42.59 97 CYS A O 1
ATOM 803 N N . GLU A 1 98 ? -29.376 -9.293 11.664 1.00 42.75 98 GLU A N 1
ATOM 804 C CA . GLU A 1 98 ? -29.314 -10.756 11.631 1.00 42.75 98 GLU A CA 1
ATOM 805 C C . GLU A 1 98 ? -27.884 -11.222 11.941 1.00 42.75 98 GLU A C 1
ATOM 807 O O . GLU A 1 98 ? -26.973 -11.183 11.121 1.00 42.75 98 GLU A O 1
ATOM 812 N N . GLY A 1 99 ? -27.668 -11.594 13.202 1.00 43.97 99 GLY A N 1
ATOM 813 C CA . GLY A 1 99 ? -26.438 -12.213 13.690 1.00 43.97 99 GLY A CA 1
ATOM 814 C C . GLY A 1 99 ? -26.758 -13.550 14.340 1.00 43.97 99 GLY A C 1
ATOM 815 O O . GLY A 1 99 ? -26.529 -13.724 15.536 1.00 43.97 99 GLY A O 1
ATOM 816 N N . THR A 1 100 ? -27.347 -14.478 13.584 1.00 45.84 100 THR A N 1
ATOM 817 C CA . THR A 1 100 ? -27.615 -15.842 14.045 1.00 45.84 100 THR A CA 1
ATOM 818 C C . THR A 1 100 ? -26.425 -16.753 13.749 1.00 45.84 100 THR A C 1
ATOM 820 O O . THR A 1 100 ? -26.203 -17.145 12.612 1.00 45.84 100 THR A O 1
ATOM 823 N N . SER A 1 101 ? -25.718 -17.127 14.819 1.00 45.53 101 SER A N 1
ATOM 824 C CA . SER A 1 101 ? -24.944 -18.365 15.023 1.00 45.53 101 SER A CA 1
ATOM 825 C C . SER A 1 101 ? -23.816 -18.750 14.036 1.00 45.53 101 SER A C 1
ATOM 827 O O . SER A 1 101 ? -24.043 -18.862 12.834 1.00 45.53 101 SER A O 1
ATOM 829 N N . PRO A 1 102 ? -22.616 -19.118 14.530 1.00 50.03 102 PRO A N 1
ATOM 830 C CA . PRO A 1 102 ? -21.608 -19.776 13.707 1.00 50.03 102 PRO A CA 1
ATOM 831 C C . PRO A 1 102 ? -22.078 -21.203 13.387 1.00 50.03 102 PRO A C 1
ATOM 833 O O . PRO A 1 102 ? -22.018 -22.091 14.240 1.00 50.03 102 PRO A O 1
ATOM 836 N N . GLN A 1 103 ? -22.561 -21.442 12.167 1.00 54.62 103 GLN A N 1
ATOM 837 C CA . GLN A 1 103 ? -22.803 -22.805 11.704 1.00 54.62 103 GLN A CA 1
ATOM 838 C C . GLN A 1 103 ? -21.457 -23.501 11.478 1.00 54.62 103 GLN A C 1
ATOM 840 O O . GLN A 1 103 ? -20.636 -23.085 10.662 1.00 54.62 103 GLN A O 1
ATOM 845 N N . LYS A 1 104 ? -21.205 -24.542 12.276 1.00 59.03 104 LYS A N 1
ATOM 846 C CA . LYS A 1 104 ? -20.031 -25.412 12.175 1.00 59.03 104 LYS A CA 1
ATOM 847 C C . LYS A 1 104 ? -20.012 -26.083 10.797 1.00 59.03 104 LYS A C 1
ATOM 849 O O . LYS A 1 104 ? -20.984 -26.735 10.431 1.00 59.03 104 LYS A O 1
ATOM 854 N N . MET A 1 105 ? -18.899 -25.979 10.072 1.00 60.97 105 MET A N 1
ATOM 855 C CA . MET A 1 105 ? -18.672 -26.772 8.859 1.00 60.97 105 MET A CA 1
ATOM 856 C C . MET A 1 105 ? -18.526 -28.262 9.231 1.00 60.97 105 MET A C 1
ATOM 858 O O . MET A 1 105 ? -17.729 -28.573 10.125 1.00 60.97 105 MET A O 1
ATOM 862 N N . PRO A 1 106 ? -19.251 -29.192 8.583 1.00 56.50 106 PRO A N 1
ATOM 863 C CA . PRO A 1 106 ? -18.998 -30.622 8.725 1.00 56.50 106 PRO A CA 1
ATOM 864 C C . PRO A 1 106 ? -17.605 -30.957 8.177 1.00 56.50 106 PRO A C 1
ATOM 866 O O . PRO A 1 106 ? -17.259 -30.561 7.065 1.00 56.50 106 PRO A O 1
ATOM 869 N N . ARG A 1 107 ? -16.791 -31.684 8.953 1.00 61.09 107 ARG A N 1
ATOM 870 C CA . ARG A 1 107 ? -15.537 -32.271 8.458 1.00 61.09 107 ARG A CA 1
ATOM 871 C C . ARG A 1 107 ? -15.895 -33.342 7.431 1.00 61.09 107 ARG A C 1
ATOM 873 O O . ARG A 1 107 ? -16.531 -34.324 7.803 1.00 61.09 107 ARG A O 1
ATOM 880 N N . LEU A 1 108 ? -15.491 -33.157 6.176 1.00 61.59 108 LEU A N 1
ATOM 881 C CA . LEU A 1 108 ? -15.528 -34.230 5.187 1.00 61.59 108 LEU A CA 1
ATOM 882 C C . LEU A 1 108 ? -14.565 -35.325 5.652 1.00 61.59 108 LEU A C 1
ATOM 884 O O . LEU A 1 108 ? -13.377 -35.075 5.862 1.00 61.59 108 LEU A O 1
ATOM 888 N N . SER A 1 109 ? -15.124 -36.503 5.903 1.00 46.12 109 SER A N 1
ATOM 889 C CA . SER A 1 109 ? -14.398 -37.728 6.194 1.00 46.12 109 SER A CA 1
ATOM 890 C C . SER A 1 109 ? -13.493 -38.079 5.017 1.00 46.12 109 SER A C 1
ATOM 892 O O . SER A 1 109 ? -13.922 -38.113 3.868 1.00 46.12 109 SER A O 1
ATOM 894 N N . GLN A 1 110 ? -12.232 -38.310 5.352 1.00 56.12 110 GLN A N 1
ATOM 895 C CA . GLN A 1 110 ? -11.216 -38.957 4.541 1.00 56.12 110 GLN A CA 1
ATOM 896 C C . GLN A 1 110 ? -11.702 -40.369 4.180 1.00 56.12 110 GLN A C 1
ATOM 898 O O . GLN A 1 110 ? -11.915 -41.179 5.079 1.00 56.12 110 GLN A O 1
ATOM 903 N N . GLU A 1 111 ? -11.909 -40.642 2.893 1.00 55.72 111 GLU A N 1
ATOM 904 C CA . GLU A 1 111 ? -12.041 -42.006 2.377 1.00 55.72 111 GLU A CA 1
ATOM 905 C C . GLU A 1 111 ? -10.724 -42.376 1.693 1.00 55.72 111 GLU A C 1
ATOM 907 O O . GLU A 1 111 ? -10.438 -41.956 0.572 1.00 55.72 111 GLU A O 1
ATOM 912 N N . ASP A 1 112 ? -9.904 -43.127 2.425 1.00 57.09 112 ASP A N 1
ATOM 913 C CA . ASP A 1 112 ? -8.908 -44.026 1.858 1.00 57.09 112 ASP A CA 1
ATOM 914 C C . ASP A 1 112 ? -9.622 -45.366 1.595 1.00 57.09 112 ASP A C 1
ATOM 916 O O . ASP A 1 112 ? -10.059 -45.983 2.561 1.00 57.09 112 ASP A O 1
ATOM 920 N N . ASP A 1 113 ? -9.760 -45.810 0.336 1.00 53.19 113 ASP A N 1
ATOM 921 C CA . ASP A 1 113 ? -9.578 -47.229 -0.036 1.00 53.19 113 ASP A CA 1
ATOM 922 C C . ASP A 1 113 ? -9.647 -47.495 -1.561 1.00 53.19 113 ASP A C 1
ATOM 924 O O . ASP A 1 113 ? -10.684 -47.383 -2.210 1.00 53.19 113 ASP A O 1
ATOM 928 N N . ASN A 1 114 ? -8.485 -47.871 -2.103 1.00 43.91 114 ASN A N 1
ATOM 929 C CA . ASN A 1 114 ? -8.221 -49.073 -2.905 1.00 43.91 114 ASN A CA 1
ATOM 930 C C . ASN A 1 114 ? -9.166 -49.484 -4.065 1.00 43.91 114 ASN A C 1
ATOM 932 O O . ASN A 1 114 ? -10.197 -50.125 -3.854 1.00 43.91 114 ASN A O 1
ATOM 936 N N . SER A 1 115 ? -8.694 -49.305 -5.307 1.00 46.50 115 SER A N 1
ATOM 937 C CA . SER A 1 115 ? -8.828 -50.268 -6.424 1.00 46.50 115 SER A CA 1
ATOM 938 C C . SER A 1 115 ? -7.756 -50.033 -7.487 1.00 46.50 115 SER A C 1
ATOM 940 O O . SER A 1 115 ? -7.516 -48.851 -7.822 1.00 46.50 115 SER A O 1
#

Foldseek 3Di:
DDDDDDDDPPDPPPDPCVVVPDDDDPDPVPCVPDDPPPDDPPPDPPPPDDDDDPDDDDDPDDDDDDPDDPVVVVVVVVVCVVVVVVVCVPPDDDDDPDDDDDDDDDPDDDDDDDD